Protein AF-A0A6I9NYV5-F1 (afdb_monomer)

Sequence (152 aa):
MQETFPYRTKALFAFEEIDGVDVCFFGMHVQEYGSECAFPNTRRVYISYLDSIHFFRPRILRTAVYHEILIGYLEYVKKLGYAQGHIWACPPSEGDDYIFHCHPQDQKIPKPKRLQEWYRKMLDKAFAERILHDYKVRIRIRKRSVVMLPFG

Foldseek 3Di:
DPPDFDWDKDKDWDWDQDPNDTDTFKIWIKTARDCPGDPPRYLEMETPDIDGAQPDPPSVCVLVVVLCVVLVVLLVSVVVPRDYYYYDQDWDDVPDDRPDPDHDPPDDTDDSVVSVVSVVVSVVVSVVVVSDPDDDDDDDDPDPDPPDPVPD

Mean predicted aligned error: 5.51 Å

Structure (mmCIF, N/CA/C/O backbone):
data_AF-A0A6I9NYV5-F1
#
_entry.id   AF-A0A6I9NYV5-F1
#
loop_
_atom_site.group_PDB
_atom_site.id
_atom_site.type_symbol
_atom_site.label_atom_id
_atom_site.label_alt_id
_atom_site.label_comp_id
_atom_site.label_asym_id
_atom_site.label_entity_id
_atom_site.label_seq_id
_atom_site.pdbx_PDB_ins_code
_atom_site.Cartn_x
_atom_site.Cartn_y
_atom_site.Cartn_z
_atom_site.occupancy
_atom_site.B_iso_or_equiv
_atom_site.auth_seq_id
_atom_site.auth_comp_id
_atom_site.auth_asym_id
_atom_site.auth_atom_id
_atom_site.pdbx_PDB_model_num
ATOM 1 N N . MET A 1 1 ? 27.532 6.948 -17.680 1.00 49.34 1 MET A N 1
ATOM 2 C CA . MET A 1 1 ? 26.678 6.498 -16.559 1.00 49.34 1 MET A CA 1
ATOM 3 C C . MET A 1 1 ? 25.299 7.068 -16.805 1.00 49.34 1 MET A C 1
ATOM 5 O O . MET A 1 1 ? 25.225 8.221 -17.200 1.00 49.34 1 MET A O 1
ATOM 9 N N . GLN A 1 2 ? 24.237 6.281 -16.662 1.00 54.78 2 GLN A N 1
ATOM 10 C CA . GLN A 1 2 ? 22.889 6.841 -16.717 1.00 54.78 2 GLN A CA 1
ATOM 11 C C . GLN A 1 2 ? 22.668 7.587 -15.399 1.00 54.78 2 GLN A C 1
ATOM 13 O O . GLN A 1 2 ? 22.691 6.966 -14.343 1.00 54.78 2 GLN A O 1
ATOM 18 N N . GLU A 1 3 ? 22.590 8.918 -15.455 1.00 70.00 3 GLU A N 1
ATOM 19 C CA . GLU A 1 3 ? 22.625 9.780 -14.260 1.00 70.00 3 GLU A CA 1
ATOM 20 C C . GLU A 1 3 ? 21.329 9.738 -13.441 1.00 70.00 3 GLU A C 1
ATOM 22 O O . GLU A 1 3 ? 21.312 10.173 -12.295 1.00 70.00 3 GLU A O 1
ATOM 27 N N . THR A 1 4 ? 20.239 9.204 -14.004 1.00 86.94 4 THR A N 1
ATOM 28 C CA . THR A 1 4 ? 18.937 9.114 -13.334 1.00 86.94 4 THR A CA 1
ATOM 29 C C . THR A 1 4 ? 18.165 7.863 -13.755 1.00 86.94 4 THR A C 1
ATOM 31 O O . THR A 1 4 ? 18.264 7.395 -14.892 1.00 86.94 4 THR A O 1
ATOM 34 N N . PHE A 1 5 ? 17.363 7.325 -12.834 1.00 92.06 5 PHE A N 1
ATOM 35 C CA . PHE A 1 5 ? 16.444 6.218 -13.095 1.00 92.06 5 PHE A CA 1
ATOM 36 C C . PHE A 1 5 ? 15.027 6.765 -13.297 1.00 92.06 5 PHE A C 1
ATOM 38 O O . PHE A 1 5 ? 14.409 7.188 -12.316 1.00 92.06 5 PHE A O 1
ATOM 45 N N . PRO A 1 6 ? 14.477 6.763 -14.526 1.00 94.06 6 PRO A N 1
ATOM 46 C CA . PRO A 1 6 ? 13.136 7.279 -14.760 1.00 94.06 6 PRO A CA 1
ATOM 47 C C . PRO A 1 6 ? 12.089 6.380 -14.096 1.00 94.06 6 PRO A C 1
ATOM 49 O O . PRO A 1 6 ? 12.155 5.150 -14.183 1.00 94.06 6 PRO A O 1
ATOM 52 N N . TYR A 1 7 ? 11.100 7.005 -13.463 1.00 95.62 7 TYR A N 1
ATOM 53 C CA . TYR A 1 7 ? 9.934 6.337 -12.893 1.00 95.62 7 TYR A CA 1
ATOM 54 C C . TYR A 1 7 ? 8.680 7.184 -13.077 1.00 95.62 7 TYR A C 1
ATOM 56 O O . TYR A 1 7 ? 8.744 8.400 -13.255 1.00 95.62 7 TYR A O 1
ATOM 64 N N . ARG A 1 8 ? 7.521 6.532 -13.001 1.00 97.50 8 ARG A N 1
ATOM 65 C CA . ARG A 1 8 ? 6.226 7.200 -12.881 1.00 97.50 8 ARG A CA 1
ATOM 66 C C . ARG A 1 8 ? 5.796 7.189 -11.423 1.00 97.50 8 ARG A C 1
ATOM 68 O O . ARG A 1 8 ? 5.801 6.134 -10.796 1.00 97.50 8 ARG A O 1
ATOM 75 N N . THR A 1 9 ? 5.409 8.346 -10.899 1.00 97.19 9 THR A N 1
ATOM 76 C CA . THR A 1 9 ? 4.726 8.425 -9.605 1.00 97.19 9 THR A CA 1
ATOM 77 C C . THR A 1 9 ? 3.217 8.327 -9.809 1.00 97.19 9 THR A C 1
ATOM 79 O O . THR A 1 9 ? 2.687 8.876 -10.778 1.00 97.19 9 THR A O 1
ATOM 82 N N . LYS A 1 10 ? 2.523 7.610 -8.924 1.00 98.25 10 LYS A N 1
ATOM 83 C CA . LYS A 1 10 ? 1.056 7.570 -8.874 1.00 98.25 10 LYS A CA 1
ATOM 84 C C . LYS A 1 10 ? 0.590 7.749 -7.438 1.00 98.25 10 LYS A C 1
ATOM 86 O O . LYS A 1 10 ? 1.206 7.202 -6.526 1.00 98.25 10 LYS A O 1
ATOM 91 N N . ALA A 1 11 ? -0.515 8.466 -7.273 1.00 98.25 11 ALA A N 1
ATOM 92 C CA . ALA A 1 11 ? -1.261 8.565 -6.028 1.00 98.25 11 ALA A CA 1
ATOM 93 C C . ALA A 1 11 ? -2.613 7.870 -6.220 1.00 98.25 11 ALA A C 1
ATOM 95 O O . ALA A 1 11 ? -3.288 8.106 -7.223 1.00 98.25 11 ALA A O 1
ATOM 96 N N . LEU A 1 12 ? -2.979 6.995 -5.290 1.00 97.56 12 LEU A N 1
ATOM 97 C CA . LEU A 1 12 ? -4.235 6.254 -5.299 1.00 97.56 12 LEU A CA 1
ATOM 98 C C . LEU A 1 12 ? -4.932 6.448 -3.956 1.00 97.56 12 LEU A C 1
ATOM 100 O O . LEU A 1 12 ? -4.283 6.388 -2.913 1.00 97.56 12 LEU A O 1
ATOM 104 N N . PHE A 1 13 ? -6.247 6.629 -3.995 1.00 98.44 13 PHE A N 1
ATOM 105 C CA . PHE A 1 13 ? -7.094 6.765 -2.815 1.00 98.44 13 PHE A CA 1
ATOM 106 C C . PHE A 1 13 ? -8.285 5.819 -2.925 1.00 98.44 13 PHE A C 1
ATOM 108 O O . PHE A 1 13 ? -8.782 5.582 -4.027 1.00 98.44 13 PHE A O 1
ATOM 115 N N . ALA A 1 14 ? -8.726 5.277 -1.791 1.00 98.50 14 ALA A N 1
ATOM 116 C CA . ALA A 1 14 ? -9.935 4.468 -1.709 1.00 98.50 14 ALA A CA 1
ATOM 117 C C . ALA A 1 14 ? -10.978 5.159 -0.830 1.00 98.50 14 ALA A C 1
ATOM 119 O O . ALA A 1 14 ? -10.658 5.715 0.226 1.00 98.50 14 ALA A O 1
ATOM 120 N N . PHE A 1 15 ? -12.222 5.082 -1.292 1.00 98.50 15 PHE A N 1
ATOM 121 C CA . PHE A 1 15 ? -13.386 5.701 -0.680 1.00 98.50 15 PHE A CA 1
ATOM 122 C C . PHE A 1 15 ? -14.405 4.616 -0.335 1.00 98.50 15 PHE A C 1
ATOM 124 O O . PHE A 1 15 ? -14.537 3.632 -1.064 1.00 98.50 15 PHE A O 1
ATOM 131 N N . GLU A 1 16 ? -15.080 4.781 0.793 1.00 98.44 16 GLU A N 1
ATOM 132 C CA . GLU A 1 16 ? -16.222 3.969 1.204 1.00 98.44 16 GLU A CA 1
ATOM 133 C C . GLU A 1 16 ? -17.421 4.895 1.391 1.00 98.44 16 GLU A C 1
ATOM 135 O O . GLU A 1 16 ? -17.305 5.907 2.082 1.00 98.44 16 GLU A O 1
ATOM 140 N N . GLU A 1 17 ? -18.561 4.549 0.795 1.00 98.06 17 GLU A N 1
ATOM 141 C CA . GLU A 1 17 ? -19.816 5.250 1.054 1.00 98.06 17 GLU A CA 1
ATOM 142 C C . GLU A 1 17 ? -20.362 4.815 2.422 1.00 98.06 17 GLU A C 1
ATOM 144 O O . GLU A 1 17 ? -20.677 3.644 2.646 1.00 98.06 17 GLU A O 1
ATOM 149 N N . ILE A 1 18 ? -20.476 5.766 3.347 1.00 96.62 18 ILE A N 1
ATOM 150 C CA . ILE A 1 18 ? -21.025 5.562 4.685 1.00 96.62 18 ILE A CA 1
ATOM 151 C C . ILE A 1 18 ? -22.195 6.519 4.865 1.00 96.62 18 ILE A C 1
ATOM 153 O O . ILE A 1 18 ? -22.013 7.734 4.844 1.00 96.62 18 ILE A O 1
ATOM 157 N N . ASP A 1 19 ? -23.390 5.967 5.078 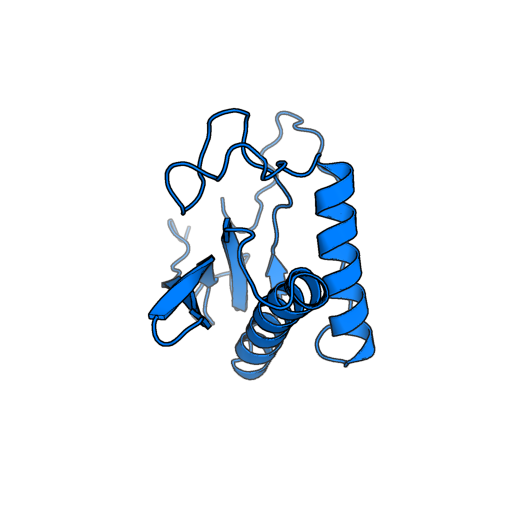1.00 96.69 19 ASP A N 1
ATOM 158 C CA . ASP A 1 19 ? -24.611 6.745 5.318 1.00 96.69 19 ASP A CA 1
ATOM 159 C C . ASP A 1 19 ? -24.867 7.800 4.207 1.00 96.69 19 ASP A C 1
ATOM 161 O O . ASP A 1 19 ? -25.317 8.913 4.477 1.00 96.69 19 ASP A O 1
ATOM 165 N N . GLY A 1 20 ? -24.555 7.447 2.949 1.00 97.19 20 GLY A N 1
ATOM 166 C CA . GLY A 1 20 ? -24.701 8.310 1.769 1.00 97.19 20 GLY A CA 1
ATOM 167 C C . GLY A 1 20 ? -23.566 9.319 1.547 1.00 97.19 20 GLY A C 1
ATOM 168 O O . GLY A 1 20 ? -23.719 10.225 0.729 1.00 97.19 20 GLY A O 1
ATOM 169 N N . VAL A 1 21 ? -22.449 9.205 2.277 1.00 97.81 21 VAL A N 1
ATOM 170 C CA . VAL A 1 21 ? -21.297 10.117 2.186 1.00 97.81 21 VAL A CA 1
ATOM 171 C C . VAL A 1 21 ? -20.012 9.347 1.893 1.00 97.81 21 VAL A C 1
ATOM 173 O O . VAL A 1 21 ? -19.691 8.381 2.582 1.00 97.81 21 VAL A O 1
ATOM 176 N N . ASP A 1 22 ? -19.234 9.815 0.918 1.00 98.25 22 ASP A N 1
ATOM 177 C CA . ASP A 1 22 ? -17.924 9.243 0.605 1.00 98.25 22 ASP A CA 1
ATOM 178 C C . ASP A 1 22 ? -16.881 9.577 1.678 1.00 98.25 22 ASP A C 1
ATOM 180 O O . ASP A 1 22 ? -16.569 10.740 1.949 1.00 98.25 22 ASP A O 1
ATOM 184 N N . VAL A 1 23 ? -16.273 8.538 2.247 1.00 97.88 23 VAL A N 1
ATOM 185 C CA . VAL A 1 23 ? -15.184 8.648 3.218 1.00 97.88 23 VAL A CA 1
ATOM 186 C C . VAL A 1 23 ? -13.893 8.131 2.601 1.00 97.88 23 VAL A C 1
ATOM 188 O O . VAL A 1 23 ? -13.737 6.936 2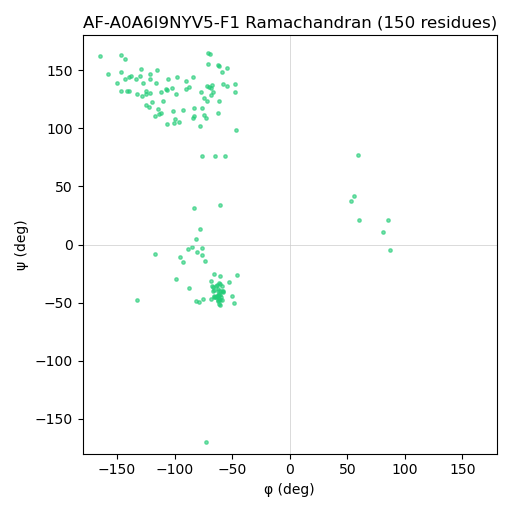.359 1.00 97.88 23 VAL A O 1
ATOM 191 N N . CYS A 1 24 ? -12.927 9.026 2.386 1.00 98.38 24 CYS A N 1
ATOM 192 C CA . CYS A 1 24 ? -11.574 8.652 1.977 1.00 98.38 24 CYS A CA 1
ATOM 193 C C . CYS A 1 24 ? -10.828 8.024 3.160 1.00 98.38 24 CYS A C 1
ATOM 195 O O . CYS A 1 24 ? -10.492 8.712 4.124 1.00 98.38 24 CYS A O 1
ATOM 197 N N . PHE A 1 25 ? -10.583 6.716 3.109 1.00 98.06 25 PHE A N 1
ATOM 198 C CA . PHE A 1 25 ? -10.100 5.960 4.271 1.00 98.06 25 PHE A CA 1
ATOM 199 C C . PHE A 1 25 ? -8.712 5.334 4.067 1.00 98.06 25 PHE A C 1
ATOM 201 O O . PHE A 1 25 ? -8.128 4.797 5.012 1.00 98.06 25 PHE A O 1
ATOM 208 N N . PHE A 1 26 ? -8.175 5.389 2.847 1.00 98.62 26 PHE A N 1
ATOM 209 C CA . PHE A 1 26 ? -6.882 4.814 2.481 1.00 98.62 26 PHE A CA 1
ATOM 210 C C . PHE A 1 26 ? -6.231 5.622 1.359 1.00 98.62 26 PHE A C 1
ATOM 212 O O . PHE A 1 26 ? -6.902 6.006 0.402 1.00 98.62 26 PHE A O 1
ATOM 219 N N . GLY A 1 27 ? -4.921 5.837 1.462 1.00 98.44 27 GLY A N 1
ATOM 220 C CA . GLY A 1 27 ? -4.110 6.522 0.462 1.00 98.44 27 GLY A CA 1
ATOM 221 C C . GLY A 1 27 ? -2.781 5.804 0.250 1.00 98.44 27 GLY A C 1
ATOM 222 O O . GLY A 1 27 ? -2.197 5.261 1.189 1.00 98.44 27 GLY A O 1
ATOM 223 N N . MET A 1 28 ? -2.285 5.797 -0.985 1.00 98.31 28 MET A N 1
ATOM 224 C CA . MET A 1 28 ? -1.004 5.187 -1.331 1.00 98.31 28 MET A CA 1
ATOM 225 C C . MET A 1 28 ? -0.305 5.949 -2.459 1.00 98.31 28 MET A C 1
ATOM 227 O O . MET A 1 28 ? -0.894 6.206 -3.507 1.00 98.31 28 MET A O 1
ATOM 231 N N . HIS A 1 29 ? 0.979 6.243 -2.265 1.00 97.94 29 HIS A N 1
ATOM 232 C CA . HIS A 1 29 ? 1.878 6.743 -3.302 1.00 97.94 29 HIS A CA 1
ATOM 233 C C . HIS A 1 29 ? 2.871 5.658 -3.709 1.00 97.94 29 HIS A C 1
ATOM 235 O O . HIS A 1 29 ? 3.503 5.028 -2.856 1.00 97.94 29 HIS A O 1
ATOM 241 N N . VAL A 1 30 ? 3.050 5.474 -5.015 1.00 97.75 30 VAL A N 1
ATOM 242 C CA . VAL A 1 30 ? 3.964 4.475 -5.580 1.00 97.75 30 VAL A CA 1
ATOM 243 C C . VAL A 1 30 ? 4.895 5.081 -6.620 1.00 97.75 30 VAL A C 1
ATOM 245 O O . VAL A 1 30 ? 4.530 6.017 -7.329 1.00 97.75 30 VAL A O 1
ATOM 248 N N . GLN A 1 31 ? 6.083 4.496 -6.741 1.00 97.94 31 GLN A N 1
ATOM 249 C CA . GLN A 1 31 ? 7.025 4.724 -7.831 1.00 97.94 31 GLN A CA 1
ATOM 250 C C . GLN A 1 31 ? 7.101 3.465 -8.694 1.00 97.94 31 GLN A C 1
ATOM 252 O O . GLN A 1 31 ? 7.402 2.376 -8.201 1.00 97.94 31 GLN A O 1
ATOM 257 N N . GLU A 1 32 ? 6.838 3.610 -9.988 1.00 97.94 32 GLU A N 1
ATOM 258 C CA . GLU A 1 32 ? 6.863 2.529 -10.969 1.00 97.94 32 GLU A CA 1
ATOM 259 C C . GLU A 1 32 ? 8.008 2.743 -11.969 1.00 97.94 32 GLU A C 1
ATOM 261 O O . GLU A 1 32 ? 7.976 3.661 -12.793 1.00 97.94 32 GLU A O 1
ATOM 266 N N . TYR A 1 33 ? 9.009 1.868 -11.925 1.00 97.31 33 TYR A N 1
ATOM 267 C CA . TYR A 1 33 ? 10.165 1.856 -12.818 1.00 97.31 33 TYR A CA 1
ATOM 268 C C . TYR A 1 33 ? 9.903 0.870 -13.962 1.00 97.31 33 TYR A C 1
ATOM 270 O O . TYR A 1 33 ? 9.896 -0.346 -13.761 1.00 97.31 33 TYR A O 1
ATOM 278 N N . GLY A 1 34 ? 9.615 1.401 -15.153 1.00 96.62 34 GLY A N 1
ATOM 279 C CA . GLY A 1 34 ? 9.191 0.618 -16.322 1.00 96.62 34 GLY A CA 1
ATOM 280 C C . GLY A 1 34 ? 10.301 -0.215 -16.977 1.00 96.62 34 GLY A C 1
ATOM 281 O O . GLY A 1 34 ? 11.404 -0.343 -16.444 1.00 96.62 34 GLY A O 1
ATOM 282 N N . SER A 1 35 ? 10.009 -0.773 -18.158 1.00 96.06 35 SER A N 1
ATOM 283 C CA . SER A 1 35 ? 10.980 -1.518 -18.980 1.00 96.06 35 SER A CA 1
ATOM 284 C C . SER A 1 35 ? 12.142 -0.655 -19.465 1.00 96.06 35 SER A C 1
ATOM 286 O O . SER A 1 35 ? 13.267 -1.136 -19.510 1.00 96.06 35 SER A O 1
ATOM 288 N N . GLU A 1 36 ? 11.877 0.621 -19.752 1.00 93.94 36 GLU A N 1
ATOM 289 C CA . GLU A 1 36 ? 12.877 1.582 -20.242 1.00 93.94 36 GLU A CA 1
ATOM 290 C C . GLU A 1 36 ? 13.816 2.089 -19.139 1.00 93.94 36 GLU A C 1
ATOM 292 O O . GLU A 1 36 ? 14.797 2.783 -19.404 1.00 93.94 36 GLU A O 1
ATOM 297 N N . CYS A 1 37 ? 13.520 1.768 -17.877 1.00 94.06 37 CYS A N 1
ATOM 298 C CA . CYS A 1 37 ? 14.420 2.075 -16.781 1.00 94.06 37 CYS A CA 1
ATOM 299 C C . CYS A 1 37 ? 15.576 1.072 -16.786 1.00 94.06 37 CYS A C 1
ATOM 301 O O . CYS A 1 37 ? 15.343 -0.134 -16.854 1.00 94.06 37 CYS A O 1
ATOM 303 N N . ALA A 1 38 ? 16.818 1.544 -16.696 1.00 91.94 38 ALA A N 1
ATOM 304 C CA . ALA A 1 38 ? 17.971 0.654 -16.686 1.00 91.94 38 ALA A CA 1
ATOM 305 C C . ALA A 1 38 ? 18.099 -0.150 -15.389 1.00 91.94 38 ALA A C 1
ATOM 307 O O . ALA A 1 38 ? 17.492 0.147 -14.357 1.00 91.94 38 ALA A O 1
ATOM 308 N N . PHE A 1 39 ? 18.929 -1.191 -15.443 1.00 88.88 39 PHE A N 1
ATOM 309 C CA . PHE A 1 39 ? 19.374 -1.906 -14.252 1.00 88.88 39 PHE A CA 1
ATOM 310 C C . PHE A 1 39 ? 20.080 -0.931 -13.278 1.00 88.88 39 PHE A C 1
ATOM 312 O O . PHE A 1 39 ? 20.873 -0.111 -13.739 1.00 88.88 39 PHE A O 1
ATOM 319 N N . PRO A 1 40 ? 19.841 -1.016 -11.954 1.00 91.06 40 PRO A N 1
ATOM 320 C CA . PRO A 1 40 ? 19.122 -2.077 -11.255 1.00 91.06 40 PRO A CA 1
ATOM 321 C C . PRO A 1 40 ? 17.599 -1.937 -11.212 1.00 91.06 40 PRO A C 1
ATOM 323 O O . PRO A 1 40 ? 16.971 -2.861 -10.703 1.00 91.06 40 PRO A O 1
ATOM 326 N N . ASN A 1 41 ? 16.988 -0.878 -11.753 1.00 93.50 41 ASN A N 1
ATOM 327 C CA . ASN A 1 41 ? 15.595 -0.501 -11.458 1.00 93.50 41 ASN A CA 1
ATOM 328 C C . ASN A 1 41 ? 14.543 -1.013 -12.435 1.00 93.50 41 ASN A C 1
ATOM 330 O O . ASN A 1 41 ? 13.357 -0.930 -12.122 1.00 93.50 41 ASN A O 1
ATOM 334 N N . THR A 1 42 ? 14.960 -1.554 -13.579 1.00 94.75 42 THR A N 1
ATOM 335 C CA . THR A 1 42 ? 14.043 -2.070 -14.601 1.00 94.75 42 THR A CA 1
ATOM 336 C C . THR A 1 42 ? 12.949 -2.967 -14.010 1.00 94.75 42 THR A C 1
ATOM 338 O O . THR A 1 42 ? 13.228 -3.881 -13.225 1.00 94.75 42 THR A O 1
ATOM 341 N N . ARG A 1 43 ? 11.691 -2.704 -14.386 1.00 96.50 43 ARG A N 1
ATOM 342 C CA . ARG A 1 43 ? 10.507 -3.495 -13.997 1.00 96.50 43 ARG A CA 1
ATOM 343 C C . ARG A 1 43 ? 10.326 -3.651 -12.479 1.00 96.50 43 ARG A C 1
ATOM 345 O O . ARG A 1 43 ? 9.958 -4.731 -12.003 1.00 96.50 43 ARG A O 1
ATOM 352 N N . ARG A 1 44 ? 10.543 -2.580 -11.711 1.00 97.19 44 ARG A N 1
ATOM 353 C CA . ARG A 1 44 ? 10.321 -2.545 -10.253 1.00 97.19 44 ARG A CA 1
ATOM 354 C C . ARG A 1 44 ? 9.223 -1.579 -9.848 1.00 97.19 44 ARG A C 1
ATOM 356 O O . ARG A 1 44 ? 9.055 -0.531 -10.461 1.00 97.19 44 ARG A O 1
ATOM 363 N N . VAL A 1 45 ? 8.540 -1.893 -8.753 1.00 97.31 45 VAL A N 1
ATOM 364 C CA . VAL A 1 45 ? 7.643 -0.953 -8.073 1.00 97.31 45 VAL A CA 1
ATOM 365 C C . VAL A 1 45 ? 8.069 -0.738 -6.628 1.00 97.31 45 VAL A C 1
ATOM 367 O O . VAL A 1 45 ? 8.571 -1.657 -5.978 1.00 97.31 45 VAL A O 1
ATOM 370 N N . TYR A 1 46 ? 7.850 0.466 -6.116 1.00 96.81 46 TYR A N 1
ATOM 371 C CA . TYR A 1 46 ? 8.119 0.838 -4.732 1.00 96.81 46 TYR A CA 1
ATOM 372 C C . TYR A 1 46 ? 6.924 1.574 -4.139 1.00 96.81 46 TYR A C 1
ATOM 374 O O . TYR A 1 46 ? 6.428 2.522 -4.742 1.00 96.81 46 TYR A O 1
ATOM 382 N N . ILE A 1 47 ? 6.467 1.145 -2.962 1.00 95.81 47 ILE A N 1
ATOM 383 C CA . ILE A 1 47 ? 5.454 1.876 -2.194 1.00 95.81 47 ILE A CA 1
ATOM 384 C C . ILE A 1 47 ? 6.179 2.949 -1.384 1.00 95.81 47 ILE A C 1
ATOM 386 O O . ILE A 1 47 ? 6.913 2.626 -0.451 1.00 95.81 47 ILE A O 1
ATOM 390 N N . SER A 1 48 ? 6.000 4.212 -1.770 1.00 92.69 48 SER A N 1
ATOM 391 C CA . SER A 1 48 ? 6.655 5.359 -1.136 1.00 92.69 48 SER A CA 1
ATOM 392 C C . SER A 1 48 ? 5.974 5.752 0.163 1.00 92.69 48 SER A C 1
ATOM 394 O O . SER A 1 48 ? 6.643 5.884 1.183 1.00 92.69 48 SER A O 1
ATOM 396 N N . TYR A 1 49 ? 4.651 5.895 0.117 1.00 93.75 49 TYR A N 1
ATOM 397 C CA . TYR A 1 49 ? 3.825 6.208 1.274 1.00 93.75 49 TYR A CA 1
ATOM 398 C C . TYR A 1 49 ? 2.548 5.389 1.213 1.00 93.75 49 TYR A C 1
ATOM 400 O O . TYR A 1 49 ? 2.002 5.146 0.137 1.00 93.75 49 TYR A O 1
ATOM 408 N N . LEU A 1 50 ? 2.081 4.972 2.380 1.00 95.81 50 LEU A N 1
ATOM 409 C CA . LEU A 1 50 ? 0.784 4.355 2.576 1.00 95.81 50 LEU A CA 1
ATOM 410 C C . LEU A 1 50 ? 0.241 4.874 3.892 1.00 95.81 50 LEU A C 1
ATOM 412 O O . LEU A 1 50 ? 0.957 4.863 4.894 1.00 95.81 50 LEU A O 1
ATOM 416 N N . ASP A 1 51 ? -1.010 5.299 3.875 1.00 97.19 5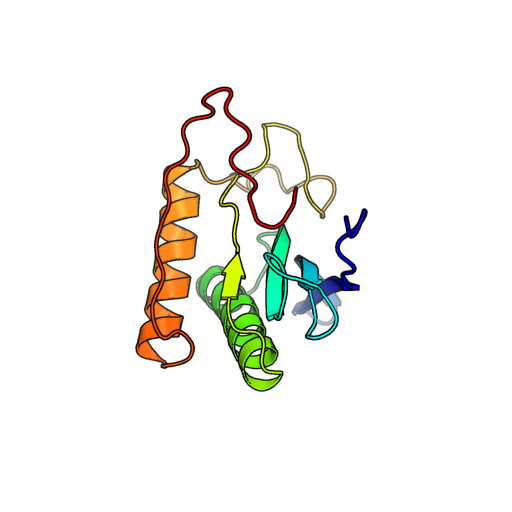1 ASP A N 1
ATOM 417 C CA . ASP A 1 51 ? -1.672 5.849 5.044 1.00 97.19 51 ASP A CA 1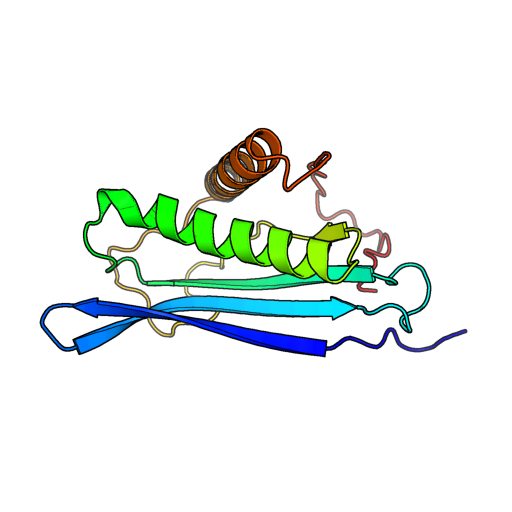
ATOM 418 C C . ASP A 1 51 ? -3.159 5.494 5.051 1.00 97.19 51 ASP A C 1
ATOM 420 O O . ASP A 1 51 ? -3.726 5.087 4.032 1.00 97.19 51 ASP A O 1
ATOM 424 N N . SER A 1 52 ? -3.802 5.626 6.206 1.00 97.38 52 SER A N 1
ATOM 425 C CA . SER A 1 52 ? -5.210 5.262 6.352 1.00 97.38 52 SER A CA 1
ATOM 426 C C . SER A 1 52 ? -5.873 5.956 7.528 1.00 97.38 52 SER A C 1
ATOM 428 O O . SER A 1 52 ? -5.269 6.059 8.592 1.00 97.38 52 SER A O 1
ATOM 430 N N . ILE A 1 53 ? -7.159 6.266 7.390 1.00 96.50 53 ILE A N 1
ATOM 431 C CA . ILE A 1 53 ? -8.022 6.653 8.506 1.00 96.50 53 ILE A CA 1
ATOM 432 C C . ILE A 1 53 ? -8.902 5.461 8.892 1.00 96.50 53 ILE A C 1
ATOM 434 O O . ILE A 1 53 ? -9.476 4.758 8.059 1.00 96.50 53 ILE A O 1
ATOM 438 N N . HIS A 1 54 ? -9.000 5.196 10.190 1.00 95.81 54 HIS A N 1
ATOM 439 C CA . HIS A 1 54 ? -9.506 3.938 10.736 1.00 95.81 54 HIS A CA 1
ATOM 440 C C . HIS A 1 54 ? -11.047 3.771 10.732 1.00 95.81 54 HIS A C 1
ATOM 442 O O . HIS A 1 54 ? -11.543 2.840 11.379 1.00 95.81 54 HIS A O 1
ATOM 448 N N . PHE A 1 55 ? -11.786 4.624 10.010 1.00 95.94 55 PHE A N 1
ATOM 449 C CA . PHE A 1 55 ? -13.255 4.724 10.041 1.00 95.94 55 PHE A CA 1
ATOM 450 C C . PHE A 1 55 ? -14.030 3.693 9.207 1.00 95.94 55 PHE A C 1
ATOM 452 O O . PHE A 1 55 ? -15.247 3.637 9.351 1.00 95.94 55 PHE A O 1
ATOM 459 N N . PHE A 1 56 ? -13.354 2.858 8.410 1.00 97.88 56 PHE A N 1
ATOM 460 C CA . PHE A 1 56 ? -13.989 1.854 7.540 1.00 97.88 56 PHE A CA 1
ATOM 461 C C . PHE A 1 56 ? -15.069 0.999 8.244 1.00 97.88 56 PHE A C 1
ATOM 463 O O . PHE A 1 56 ? -14.835 0.519 9.369 1.00 97.88 56 PHE A O 1
ATOM 470 N N . ARG A 1 57 ? -16.209 0.739 7.583 1.00 97.44 57 ARG A N 1
ATOM 471 C CA . ARG A 1 57 ? -17.375 0.029 8.139 1.00 97.44 57 ARG A CA 1
ATOM 472 C C . ARG A 1 57 ? -17.807 -1.194 7.298 1.00 97.44 57 ARG A C 1
ATOM 474 O O . ARG A 1 57 ? -18.304 -1.053 6.198 1.00 97.44 57 ARG A O 1
ATOM 481 N N . PRO A 1 58 ? -17.806 -2.417 7.865 1.00 97.56 58 PRO A N 1
ATOM 482 C CA . PRO A 1 58 ? -17.632 -2.722 9.279 1.00 97.56 58 PRO A CA 1
ATOM 483 C C . PRO A 1 58 ? -16.155 -2.790 9.687 1.00 97.56 58 PRO A C 1
ATOM 485 O O . PRO A 1 58 ? -15.306 -3.341 8.984 1.00 97.56 58 PRO A O 1
ATOM 488 N N . ARG A 1 59 ? -15.856 -2.322 10.909 1.00 96.50 59 ARG A N 1
ATOM 489 C CA . ARG A 1 59 ? -14.485 -2.232 11.452 1.00 96.50 59 ARG A CA 1
ATOM 490 C C . ARG A 1 59 ? -13.704 -3.548 11.384 1.00 96.50 59 ARG A C 1
ATOM 492 O O . ARG A 1 59 ? -12.482 -3.522 11.241 1.00 96.50 59 ARG A O 1
ATOM 499 N N . ILE A 1 60 ? -14.388 -4.687 11.498 1.00 97.31 60 ILE A N 1
ATOM 500 C CA . ILE A 1 60 ? -13.767 -6.019 11.464 1.00 97.31 60 ILE A CA 1
ATOM 501 C C . ILE A 1 60 ? -13.148 -6.355 10.098 1.00 97.31 60 ILE A C 1
ATOM 503 O O . ILE A 1 60 ? -12.198 -7.131 10.046 1.00 97.31 60 ILE A O 1
ATOM 507 N N . LEU A 1 61 ? -13.641 -5.751 9.010 1.00 98.19 61 LEU A N 1
ATOM 508 C CA . LEU A 1 61 ? -13.165 -6.001 7.647 1.00 98.19 61 LEU A CA 1
ATOM 509 C C . LEU A 1 61 ? -12.071 -5.029 7.205 1.00 98.19 61 LEU A C 1
ATOM 511 O O . LEU A 1 61 ? -11.348 -5.318 6.257 1.00 98.19 61 LEU A O 1
ATOM 515 N N . ARG A 1 62 ? -11.878 -3.918 7.922 1.00 98.00 62 ARG A N 1
ATOM 516 C CA . ARG A 1 62 ? -10.951 -2.840 7.549 1.00 98.00 62 ARG A CA 1
ATOM 517 C C . ARG A 1 62 ? -9.557 -3.330 7.151 1.00 98.00 62 ARG A C 1
ATOM 519 O O . ARG A 1 62 ? -9.030 -2.955 6.111 1.00 98.00 62 ARG A O 1
ATOM 526 N N . THR A 1 63 ? -8.942 -4.177 7.979 1.00 97.88 63 THR A N 1
ATOM 527 C CA . THR A 1 63 ? -7.605 -4.713 7.676 1.00 97.88 63 THR A CA 1
ATOM 528 C C . THR A 1 63 ? -7.609 -5.639 6.463 1.00 97.88 63 THR A C 1
ATOM 530 O O . THR A 1 63 ? -6.656 -5.595 5.691 1.00 97.88 63 THR A O 1
ATOM 533 N N . ALA A 1 64 ? -8.659 -6.441 6.275 1.00 98.31 64 ALA A N 1
ATOM 534 C CA . ALA A 1 64 ? -8.781 -7.285 5.092 1.00 98.31 64 ALA A CA 1
ATOM 535 C C . ALA A 1 64 ? -8.863 -6.424 3.824 1.00 98.31 64 ALA A C 1
ATOM 537 O O . ALA A 1 64 ? -8.111 -6.664 2.890 1.00 98.31 64 ALA A O 1
ATOM 538 N N . VAL A 1 65 ? -9.660 -5.353 3.837 1.00 98.56 65 VAL A N 1
ATOM 539 C CA . VAL A 1 65 ? -9.789 -4.434 2.693 1.00 98.56 65 VAL A CA 1
ATOM 540 C C . VAL A 1 65 ? -8.471 -3.740 2.350 1.00 98.56 65 VAL A C 1
ATOM 542 O O . VAL A 1 65 ? -8.089 -3.705 1.184 1.00 98.56 65 VAL A O 1
ATOM 545 N N . TYR A 1 66 ? -7.711 -3.261 3.341 1.00 98.56 66 TYR A N 1
ATOM 546 C CA . TYR A 1 66 ? -6.367 -2.722 3.085 1.00 98.56 66 TYR A CA 1
ATOM 547 C C . TYR A 1 66 ? -5.438 -3.745 2.422 1.00 98.56 66 TYR A C 1
ATOM 549 O O . TYR A 1 66 ? -4.663 -3.395 1.531 1.00 98.56 66 TYR A O 1
ATOM 557 N N . HIS A 1 67 ? -5.503 -5.009 2.853 1.00 98.69 67 HIS A N 1
ATOM 558 C CA . HIS A 1 67 ? -4.736 -6.074 2.218 1.00 98.69 67 HIS A CA 1
ATOM 559 C C . HIS A 1 67 ? -5.208 -6.312 0.782 1.00 98.69 67 HIS A C 1
ATOM 561 O O . HIS A 1 67 ? -4.355 -6.383 -0.092 1.00 98.69 67 HIS A O 1
ATOM 567 N N . GLU A 1 68 ? -6.515 -6.372 0.510 1.00 98.62 68 GLU A N 1
ATOM 568 C CA . GLU A 1 68 ? -7.028 -6.548 -0.858 1.00 98.62 68 GLU A CA 1
ATOM 569 C C . GLU A 1 68 ? -6.551 -5.445 -1.806 1.00 98.62 68 GLU A C 1
ATOM 571 O O . GLU A 1 68 ? -6.140 -5.744 -2.923 1.00 98.62 68 GLU A O 1
ATOM 576 N N . ILE A 1 69 ? -6.524 -4.183 -1.363 1.00 98.56 69 ILE A N 1
ATOM 577 C CA . ILE A 1 69 ? -6.027 -3.068 -2.187 1.00 98.56 69 ILE A CA 1
ATOM 578 C C . ILE A 1 69 ? -4.551 -3.282 -2.556 1.00 98.56 69 ILE A C 1
ATOM 580 O O . ILE A 1 69 ? -4.165 -3.157 -3.720 1.00 98.56 69 ILE A O 1
ATOM 584 N N . LEU A 1 70 ? -3.717 -3.638 -1.576 1.00 98.50 70 LEU A N 1
ATOM 585 C CA . LEU A 1 70 ? -2.291 -3.895 -1.794 1.00 98.50 70 LEU A CA 1
ATOM 586 C C . LEU A 1 70 ? -2.045 -5.115 -2.682 1.00 98.50 70 LEU A C 1
ATOM 588 O O . LEU A 1 70 ? -1.209 -5.070 -3.584 1.00 98.50 70 LEU A O 1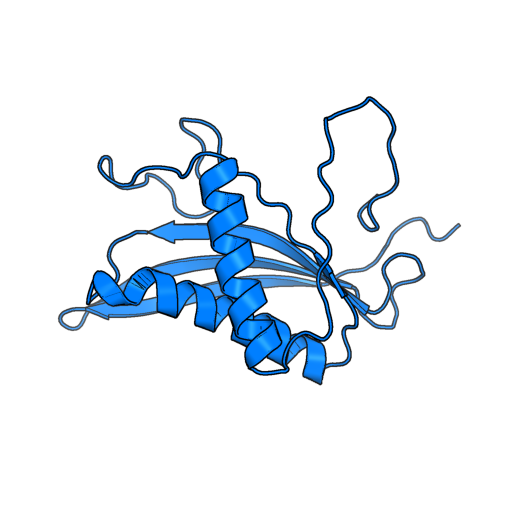
ATOM 592 N N . ILE A 1 71 ? -2.772 -6.201 -2.435 1.00 98.56 71 ILE A N 1
ATOM 593 C CA . ILE A 1 71 ? -2.673 -7.445 -3.196 1.00 98.56 71 ILE A CA 1
ATOM 594 C C . ILE A 1 71 ? -3.128 -7.214 -4.638 1.00 98.56 71 ILE A C 1
ATOM 596 O O . ILE A 1 71 ? -2.417 -7.599 -5.564 1.00 98.56 71 ILE A O 1
ATOM 600 N N . GLY A 1 72 ? -4.247 -6.515 -4.833 1.00 98.50 72 GLY A N 1
ATOM 601 C CA . GLY A 1 72 ? -4.752 -6.128 -6.147 1.00 98.50 72 GLY A CA 1
ATOM 602 C C . GLY A 1 72 ? -3.765 -5.245 -6.909 1.00 98.50 72 GLY A C 1
ATOM 603 O O . GLY A 1 72 ? -3.528 -5.473 -8.094 1.00 98.50 72 GLY A O 1
ATOM 604 N N . TYR A 1 73 ? -3.099 -4.302 -6.232 1.00 98.62 73 TYR A N 1
ATOM 605 C CA . TYR A 1 73 ? -2.018 -3.526 -6.842 1.00 98.62 73 TYR A CA 1
ATOM 606 C C . TYR A 1 73 ? -0.854 -4.420 -7.299 1.00 98.62 73 TYR A C 1
ATOM 608 O O . TYR A 1 73 ? -0.405 -4.299 -8.439 1.00 98.62 73 TYR A O 1
ATOM 616 N N . LEU A 1 74 ? -0.387 -5.345 -6.449 1.00 97.94 74 LEU A N 1
ATOM 617 C CA . LEU A 1 74 ? 0.692 -6.281 -6.796 1.00 97.94 74 LEU A CA 1
ATOM 618 C C . LEU A 1 74 ? 0.308 -7.197 -7.966 1.00 97.94 74 LEU A C 1
ATOM 620 O O . LEU A 1 74 ? 1.126 -7.441 -8.855 1.00 97.94 74 LEU A O 1
ATOM 624 N N . GLU A 1 75 ? -0.933 -7.676 -7.996 1.00 98.25 75 GLU A N 1
ATOM 625 C CA . GLU A 1 75 ? -1.457 -8.477 -9.098 1.00 98.25 75 GLU A CA 1
ATOM 626 C C . GLU A 1 75 ? -1.512 -7.671 -10.403 1.00 98.25 75 GLU A C 1
ATOM 628 O O . GLU A 1 75 ? -1.074 -8.146 -11.454 1.00 98.25 75 GLU A O 1
ATOM 633 N N . TYR A 1 76 ? -1.996 -6.431 -10.333 1.00 98.44 76 TYR A N 1
ATOM 634 C CA . TYR A 1 76 ? -2.092 -5.533 -11.476 1.00 98.44 76 TYR A CA 1
ATOM 635 C C . TYR A 1 76 ? -0.719 -5.251 -12.094 1.00 98.44 76 TYR A C 1
ATOM 637 O O . TYR A 1 76 ? -0.517 -5.462 -13.291 1.00 98.44 76 TYR A O 1
ATOM 645 N N . VAL A 1 77 ? 0.265 -4.839 -11.291 1.00 97.94 77 VAL A N 1
ATOM 646 C CA . VAL A 1 77 ? 1.607 -4.541 -11.818 1.00 97.94 77 VAL A CA 1
ATOM 647 C C . VAL A 1 77 ? 2.322 -5.805 -12.301 1.00 97.94 77 VAL A C 1
ATOM 649 O O . VAL A 1 77 ? 3.047 -5.750 -13.294 1.00 97.94 77 VAL A O 1
ATOM 652 N N . LYS A 1 78 ? 2.064 -6.971 -11.692 1.00 96.75 78 LYS A N 1
ATOM 653 C CA . LYS A 1 78 ? 2.535 -8.259 -12.223 1.00 96.75 78 LYS A CA 1
ATOM 654 C C . LYS A 1 78 ? 1.978 -8.521 -13.624 1.00 96.75 78 LYS A C 1
ATOM 656 O O . LYS A 1 78 ? 2.746 -8.892 -14.508 1.00 96.75 78 LYS A O 1
ATOM 661 N N . LYS A 1 79 ? 0.678 -8.289 -13.855 1.00 97.88 79 LYS A N 1
ATOM 662 C CA . LYS A 1 79 ? 0.040 -8.425 -15.183 1.00 97.88 79 LYS A CA 1
ATOM 663 C C . LYS A 1 79 ? 0.647 -7.471 -16.219 1.00 97.88 79 LYS A C 1
ATOM 665 O O . LYS A 1 79 ? 0.784 -7.845 -17.378 1.00 97.88 79 LYS A O 1
ATOM 670 N N . LEU A 1 80 ? 1.083 -6.281 -15.800 1.00 97.75 80 LEU A N 1
ATOM 671 C CA . LEU A 1 80 ? 1.819 -5.333 -16.650 1.00 97.75 80 LEU A CA 1
ATOM 672 C C . LEU A 1 80 ? 3.297 -5.710 -16.886 1.00 97.75 80 LEU A C 1
ATOM 674 O O . LEU A 1 80 ? 4.006 -5.026 -17.626 1.00 97.75 80 LEU A O 1
ATOM 678 N N . GLY A 1 81 ? 3.788 -6.785 -16.266 1.00 97.38 81 GLY A N 1
ATOM 679 C CA . GLY A 1 81 ? 5.154 -7.274 -16.437 1.00 97.38 81 GLY A CA 1
ATOM 680 C C . GLY A 1 81 ? 6.188 -6.609 -15.526 1.00 97.38 81 GLY A C 1
ATOM 681 O O . GLY A 1 81 ? 7.380 -6.649 -15.845 1.00 97.38 81 GLY A O 1
ATOM 682 N N . TYR A 1 82 ? 5.778 -5.996 -14.412 1.00 97.06 82 TYR A N 1
ATOM 683 C CA . TYR A 1 82 ? 6.709 -5.661 -13.332 1.00 97.06 82 TYR A CA 1
ATOM 684 C C . TYR A 1 82 ? 7.123 -6.946 -12.609 1.00 97.06 82 TYR A C 1
ATOM 686 O O . TYR A 1 82 ? 6.298 -7.814 -12.330 1.00 97.06 82 TYR A O 1
ATOM 694 N N . ALA A 1 83 ? 8.414 -7.074 -12.313 1.00 94.56 83 ALA A N 1
ATO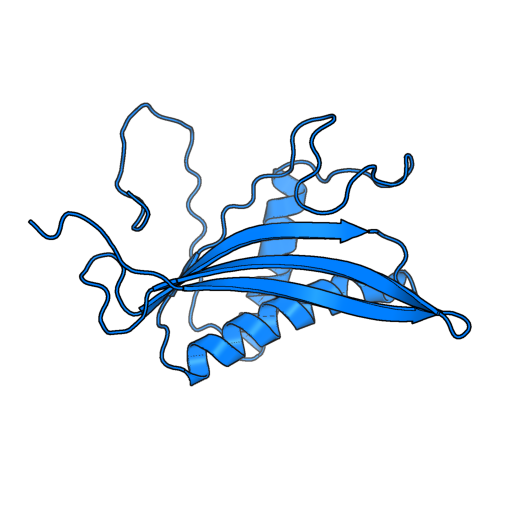M 695 C CA . ALA A 1 83 ? 8.993 -8.307 -11.793 1.00 94.56 83 ALA A CA 1
ATOM 696 C C . ALA A 1 83 ? 9.170 -8.289 -10.270 1.00 94.56 83 ALA A C 1
ATOM 698 O O . ALA A 1 83 ? 9.155 -9.347 -9.642 1.00 94.56 83 ALA A O 1
ATOM 699 N N . GLN A 1 84 ? 9.394 -7.113 -9.665 1.00 94.75 84 GLN A N 1
ATOM 700 C CA . GLN A 1 84 ? 9.722 -7.005 -8.238 1.00 94.75 84 GLN A CA 1
ATOM 701 C C . GLN A 1 84 ? 9.022 -5.814 -7.571 1.00 94.75 84 GLN A C 1
ATOM 703 O O . GLN A 1 84 ? 9.067 -4.691 -8.071 1.00 94.75 84 GLN A O 1
ATOM 708 N N . GLY A 1 85 ? 8.405 -6.068 -6.415 1.00 94.62 85 GLY A N 1
ATOM 709 C CA . GLY A 1 85 ? 7.815 -5.050 -5.547 1.00 94.62 85 GLY A CA 1
ATOM 710 C C . GLY A 1 85 ? 8.662 -4.804 -4.301 1.00 94.62 85 GLY A C 1
ATOM 711 O O . GLY A 1 85 ? 9.233 -5.733 -3.729 1.00 94.62 85 GLY A O 1
ATOM 712 N N . HIS A 1 86 ? 8.744 -3.545 -3.881 1.00 95.06 86 HIS A N 1
ATOM 713 C CA . HIS A 1 86 ? 9.521 -3.107 -2.729 1.00 95.06 86 HIS A CA 1
ATOM 714 C C . HIS A 1 86 ? 8.638 -2.342 -1.746 1.00 95.06 86 HIS A C 1
ATOM 716 O O . HIS A 1 86 ? 7.941 -1.400 -2.119 1.00 95.06 86 HIS A O 1
ATOM 722 N N . ILE A 1 87 ? 8.711 -2.737 -0.476 1.00 92.88 87 ILE A N 1
ATOM 723 C CA . ILE A 1 87 ? 7.993 -2.102 0.627 1.00 92.88 87 ILE A CA 1
ATOM 724 C C . ILE A 1 87 ? 9.006 -1.796 1.720 1.00 92.88 87 ILE A C 1
ATOM 726 O O . ILE A 1 87 ? 9.742 -2.686 2.158 1.00 92.88 87 ILE A O 1
ATOM 730 N N . TRP A 1 88 ? 9.027 -0.550 2.183 1.00 92.19 88 TRP A N 1
ATOM 731 C CA . TRP A 1 88 ? 9.724 -0.195 3.409 1.00 92.19 88 TRP A CA 1
ATOM 732 C C . TRP A 1 88 ? 8.711 -0.079 4.548 1.00 92.19 88 TRP A C 1
ATOM 734 O O . TRP A 1 88 ? 7.958 0.882 4.642 1.00 92.19 88 TRP A O 1
ATOM 744 N N . ALA A 1 89 ? 8.681 -1.088 5.421 1.00 88.50 89 ALA A N 1
ATOM 745 C CA . ALA A 1 89 ? 7.797 -1.110 6.584 1.00 88.50 89 ALA A CA 1
ATOM 746 C C . ALA A 1 89 ? 8.317 -0.175 7.693 1.00 88.50 89 ALA A C 1
ATOM 748 O O . ALA A 1 89 ? 8.899 -0.631 8.682 1.00 88.50 89 ALA A O 1
ATOM 749 N N . CYS A 1 90 ? 8.128 1.129 7.505 1.00 88.19 90 CYS A N 1
ATOM 750 C CA . CYS A 1 90 ? 8.457 2.174 8.466 1.00 88.19 90 CYS A CA 1
ATOM 751 C C . CYS A 1 90 ? 7.152 2.840 8.928 1.00 88.19 90 CYS A C 1
ATOM 753 O O . CYS A 1 90 ? 6.443 3.374 8.080 1.00 88.19 90 CYS A O 1
ATOM 755 N N . PRO A 1 91 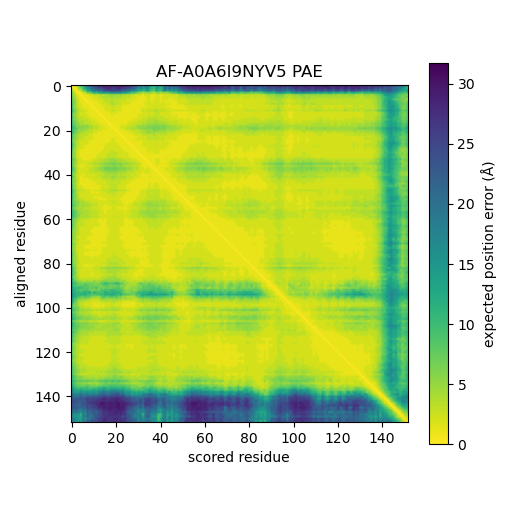? 6.779 2.763 10.218 1.00 83.62 91 PRO A N 1
ATOM 756 C CA . PRO A 1 91 ? 5.679 3.574 10.725 1.00 83.62 91 PRO A CA 1
ATOM 757 C C . PRO A 1 91 ? 6.103 5.053 10.803 1.00 83.62 91 PRO A C 1
ATOM 759 O O . PRO A 1 91 ? 7.306 5.319 10.935 1.00 83.62 91 PRO A O 1
ATOM 762 N N . PRO A 1 92 ? 5.146 5.999 10.752 1.00 84.94 92 PRO A N 1
ATOM 763 C CA . PRO A 1 92 ? 5.431 7.412 10.982 1.00 84.94 92 PRO A CA 1
ATOM 764 C C . PRO A 1 92 ? 5.980 7.645 12.394 1.00 84.94 92 PRO A C 1
ATOM 766 O O . PRO A 1 92 ? 5.726 6.853 13.313 1.00 84.94 92 PRO A O 1
ATOM 769 N N . SER A 1 93 ? 6.755 8.719 12.558 1.00 84.50 93 SER A N 1
ATOM 770 C CA . SER A 1 93 ? 7.167 9.183 13.884 1.00 84.50 93 SER A CA 1
ATOM 771 C C . SER A 1 93 ? 5.960 9.754 14.629 1.00 84.50 93 SER A C 1
ATOM 773 O O . SER A 1 93 ? 4.919 10.043 14.042 1.00 84.50 93 SER A O 1
ATOM 775 N N . GLU A 1 94 ? 6.081 9.912 15.943 1.00 79.50 94 GLU A N 1
ATOM 776 C CA . GLU A 1 94 ? 5.034 10.553 16.736 1.00 79.50 94 GLU A CA 1
ATOM 777 C C . GLU A 1 94 ? 4.821 12.002 16.268 1.00 79.50 94 GLU A C 1
ATOM 779 O O . GLU A 1 94 ? 5.769 12.782 16.239 1.00 79.50 94 GLU A O 1
ATOM 784 N N . GLY A 1 95 ? 3.585 12.335 15.883 1.00 77.62 95 GLY A N 1
ATOM 785 C CA . GLY A 1 95 ? 3.217 13.650 15.345 1.00 77.62 95 GLY A CA 1
ATOM 786 C C . GLY A 1 95 ? 3.402 13.823 13.831 1.00 77.62 95 GLY A C 1
ATOM 787 O O . GLY A 1 95 ? 2.993 14.858 13.313 1.00 77.62 95 GLY A O 1
ATOM 788 N N . ASP A 1 96 ? 3.960 12.834 13.123 1.00 85.94 96 ASP A N 1
ATOM 789 C CA . ASP A 1 96 ? 4.075 12.861 11.661 1.00 85.94 96 ASP A CA 1
ATOM 790 C C . ASP A 1 96 ? 2.843 12.219 10.999 1.00 85.94 96 ASP A C 1
ATOM 792 O O . ASP A 1 96 ? 2.457 11.098 11.337 1.00 85.94 96 ASP A O 1
ATOM 796 N N . ASP A 1 97 ? 2.296 12.886 9.983 1.00 89.19 97 ASP A N 1
ATOM 797 C CA . ASP A 1 97 ? 1.267 12.347 9.091 1.00 89.19 97 ASP A CA 1
ATOM 798 C C . ASP A 1 97 ? 1.890 12.035 7.720 1.00 89.19 97 ASP A C 1
ATOM 800 O O . ASP A 1 97 ? 2.617 12.861 7.162 1.00 89.19 97 ASP A O 1
ATOM 804 N N . TYR A 1 98 ? 1.624 10.853 7.150 1.00 90.25 98 TYR A N 1
ATOM 805 C CA . TYR A 1 98 ? 2.152 10.505 5.823 1.00 90.25 98 TYR A CA 1
ATOM 806 C C . TYR A 1 98 ? 1.319 11.096 4.689 1.00 90.25 98 TYR A C 1
ATOM 808 O O . TYR A 1 98 ? 1.885 11.663 3.756 1.00 90.25 98 TYR A O 1
ATOM 816 N N . ILE A 1 99 ? -0.004 10.938 4.739 1.00 96.25 99 ILE A N 1
ATOM 817 C CA . ILE A 1 99 ? -0.918 11.418 3.695 1.00 96.25 99 ILE A CA 1
ATOM 818 C C . ILE A 1 99 ? -2.093 12.167 4.321 1.00 96.25 99 ILE A C 1
ATOM 820 O O . ILE A 1 99 ? -2.428 13.259 3.866 1.00 96.25 99 ILE A O 1
ATOM 824 N N . PHE A 1 100 ? -2.731 11.599 5.348 1.00 95.88 100 PHE A N 1
ATOM 825 C CA . PHE A 1 100 ? -3.917 12.200 5.951 1.00 95.88 100 PHE A CA 1
ATOM 826 C C . PHE A 1 100 ? -3.534 13.095 7.120 1.00 95.88 100 PHE A C 1
ATOM 828 O O . PHE A 1 100 ? -3.032 12.624 8.134 1.00 95.88 100 PHE A O 1
ATOM 835 N N . HIS A 1 101 ? -3.800 14.390 6.981 1.00 95.12 101 HIS A N 1
ATOM 836 C CA . HIS A 1 101 ? -3.532 15.347 8.043 1.00 95.12 101 HIS A CA 1
ATOM 837 C C . HIS A 1 101 ? -4.458 15.132 9.250 1.00 95.12 101 HIS A C 1
ATOM 839 O O . HIS A 1 101 ? -5.673 15.025 9.079 1.00 95.12 101 HIS A O 1
ATOM 845 N N . CYS A 1 102 ? -3.885 15.160 10.457 1.00 92.44 102 CYS A N 1
ATOM 846 C CA . CYS A 1 102 ? -4.578 15.045 11.741 1.00 92.44 102 CYS A CA 1
ATOM 847 C C . CYS A 1 102 ? -5.363 13.736 11.908 1.00 92.44 102 CYS A C 1
ATOM 849 O O . CYS A 1 102 ? -6.595 13.703 11.864 1.00 92.44 102 CYS A O 1
ATOM 851 N N . HIS A 1 103 ? -4.640 12.652 12.187 1.00 94.44 103 HIS A N 1
ATOM 852 C CA . HIS A 1 103 ? -5.250 11.374 12.542 1.00 94.44 103 HIS A CA 1
ATOM 853 C C . HIS A 1 103 ? -6.154 11.451 13.793 1.00 94.44 103 HIS A C 1
ATOM 855 O O . HIS A 1 103 ? -5.861 12.205 14.727 1.00 94.44 103 HIS A O 1
ATOM 861 N N . PRO A 1 104 ? -7.221 10.626 13.873 1.00 93.81 104 PRO A N 1
ATOM 862 C CA . PRO A 1 104 ? -8.041 10.505 15.076 1.00 93.81 104 PRO A CA 1
ATOM 863 C C . PRO A 1 104 ? -7.190 10.160 16.302 1.00 93.81 104 PRO A C 1
ATOM 865 O O . PRO A 1 104 ? -6.328 9.284 16.240 1.00 93.81 104 PRO A O 1
ATOM 868 N N . GLN A 1 105 ? -7.447 10.811 17.438 1.00 91.81 105 GLN A N 1
ATOM 869 C CA . GLN A 1 105 ? -6.622 10.659 18.647 1.00 91.81 105 GLN A CA 1
ATOM 870 C C . GLN A 1 105 ? -6.594 9.219 19.191 1.00 91.81 105 GLN A C 1
ATOM 872 O O . GLN A 1 105 ? -5.624 8.801 19.822 1.00 91.81 105 GLN A O 1
ATOM 877 N N . ASP A 1 106 ? -7.645 8.436 18.945 1.00 94.00 106 ASP A N 1
ATOM 878 C CA . ASP A 1 106 ? -7.742 7.031 19.341 1.00 94.00 106 ASP A CA 1
ATOM 879 C C . ASP A 1 106 ? -7.172 6.057 18.283 1.00 94.00 106 ASP A C 1
ATOM 881 O O . ASP A 1 106 ? -7.060 4.845 18.531 1.00 94.00 106 ASP A O 1
ATOM 885 N N . GLN A 1 107 ? -6.746 6.562 17.119 1.00 94.75 107 GLN A N 1
ATOM 886 C CA . GLN A 1 107 ? -6.055 5.788 16.096 1.00 94.75 107 GLN A CA 1
ATOM 887 C C . GLN A 1 107 ? -4.582 5.573 16.469 1.00 94.75 107 GLN A C 1
ATOM 889 O O . GLN A 1 107 ? -3.709 6.413 16.284 1.00 94.75 107 GLN A O 1
ATOM 894 N N . LYS A 1 108 ? -4.278 4.369 16.959 1.00 91.69 108 LYS A N 1
ATOM 895 C CA . LYS A 1 108 ? -2.913 3.989 17.349 1.00 91.69 108 LYS A CA 1
ATOM 896 C C . LYS A 1 108 ? -2.018 3.723 16.136 1.00 91.69 108 LYS A C 1
ATOM 898 O O . LYS A 1 108 ? -2.305 2.815 15.352 1.00 91.69 108 LYS A O 1
ATOM 903 N N . ILE A 1 109 ? -0.868 4.392 16.082 1.00 90.88 109 ILE A N 1
ATOM 904 C CA . ILE A 1 109 ? 0.213 4.088 15.135 1.00 90.88 109 ILE A CA 1
ATOM 905 C C . ILE A 1 109 ? 0.844 2.726 15.502 1.00 90.88 109 ILE A C 1
ATOM 907 O O . ILE A 1 109 ? 1.188 2.482 16.667 1.00 90.88 109 ILE A O 1
ATOM 911 N N . PRO A 1 110 ? 0.983 1.777 14.555 1.00 90.44 110 PRO A N 1
ATOM 912 C CA . PRO A 1 110 ? 1.578 0.478 14.842 1.00 90.44 110 PRO A CA 1
ATOM 913 C C . PRO A 1 110 ? 3.084 0.598 15.106 1.00 90.44 110 PRO A C 1
ATOM 915 O O . PRO A 1 110 ? 3.826 1.205 14.342 1.00 90.44 110 PRO A O 1
ATOM 918 N N . LYS A 1 111 ? 3.575 -0.083 16.149 1.00 91.12 111 LYS A N 1
ATOM 919 C CA . LYS A 1 111 ? 5.022 -0.247 16.370 1.00 91.12 111 LYS A CA 1
ATOM 920 C C . LYS A 1 111 ? 5.666 -1.027 15.207 1.00 91.12 111 LYS A C 1
ATOM 922 O O . LYS A 1 111 ? 4.992 -1.887 14.630 1.00 91.12 111 LYS A O 1
ATOM 927 N N . PRO A 1 112 ? 6.976 -0.855 14.928 1.00 89.69 112 PRO A N 1
ATOM 928 C CA . PRO A 1 112 ? 7.644 -1.479 13.780 1.00 89.69 112 PRO A CA 1
ATOM 929 C C . PRO A 1 112 ? 7.404 -2.989 13.629 1.00 89.69 112 PRO A C 1
ATOM 931 O O . PRO A 1 112 ? 7.081 -3.452 12.540 1.00 89.69 112 PRO A O 1
ATOM 934 N N . LYS A 1 113 ? 7.475 -3.762 14.723 1.00 91.06 113 LYS A N 1
ATOM 935 C CA . LYS A 1 113 ? 7.218 -5.215 14.701 1.00 91.06 113 LYS A CA 1
ATOM 936 C C . LYS A 1 113 ? 5.794 -5.550 14.236 1.00 91.06 113 LYS A C 1
ATOM 938 O O . LYS A 1 113 ? 5.612 -6.426 13.398 1.00 91.06 113 LYS A O 1
ATOM 943 N N . ARG A 1 114 ? 4.794 -4.814 14.732 1.00 93.25 114 ARG A N 1
ATOM 944 C CA . ARG A 1 114 ? 3.386 -5.014 14.362 1.00 93.25 114 ARG A CA 1
ATOM 945 C C . ARG A 1 114 ? 3.144 -4.676 12.893 1.00 93.25 114 ARG A C 1
ATOM 947 O O . ARG A 1 114 ? 2.406 -5.394 12.230 1.00 93.25 114 ARG A O 1
ATOM 954 N N . LEU A 1 115 ? 3.774 -3.615 12.383 1.00 92.75 115 LEU A N 1
ATOM 955 C CA . LEU A 1 115 ? 3.676 -3.243 10.969 1.00 92.75 115 LEU A CA 1
ATOM 956 C C . LEU A 1 115 ? 4.339 -4.291 10.059 1.00 92.75 115 LEU A C 1
ATOM 958 O O . LEU A 1 115 ? 3.788 -4.650 9.023 1.00 92.75 115 LEU A O 1
ATOM 962 N N . GLN A 1 116 ? 5.488 -4.836 10.462 1.00 92.25 116 GLN A N 1
ATOM 963 C CA . GLN A 1 116 ? 6.139 -5.928 9.731 1.00 92.25 116 GLN A CA 1
ATOM 964 C C . GLN A 1 116 ? 5.268 -7.190 9.684 1.00 92.25 116 GLN A C 1
ATOM 966 O O . GLN A 1 116 ? 5.137 -7.802 8.627 1.00 92.25 116 GLN A O 1
ATOM 971 N N . GLU A 1 117 ? 4.652 -7.571 10.805 1.00 95.56 117 GLU A N 1
ATOM 972 C CA . GLU A 1 117 ? 3.712 -8.698 10.864 1.00 95.56 117 GLU A CA 1
ATOM 973 C C . GLU A 1 117 ? 2.455 -8.446 10.023 1.00 95.56 117 GLU A C 1
ATOM 975 O O . GLU A 1 117 ? 1.942 -9.371 9.398 1.00 95.56 117 GLU A O 1
ATOM 980 N N . TRP A 1 118 ? 1.979 -7.200 9.972 1.00 96.81 118 TRP A N 1
ATOM 981 C CA . TRP A 1 118 ? 0.850 -6.798 9.137 1.00 96.81 118 TRP A CA 1
ATOM 982 C C . TRP A 1 118 ? 1.146 -7.018 7.647 1.00 96.81 118 TRP A C 1
ATOM 984 O O . TRP A 1 118 ? 0.416 -7.751 6.983 1.00 96.81 118 TRP A O 1
ATOM 994 N N . TYR A 1 119 ? 2.282 -6.509 7.153 1.00 96.75 119 TYR A N 1
ATOM 995 C CA . TYR A 1 119 ? 2.714 -6.764 5.775 1.00 96.75 119 TYR A CA 1
ATOM 996 C C . TYR A 1 119 ? 2.976 -8.246 5.512 1.00 96.75 119 TYR A C 1
ATOM 998 O O . TYR A 1 119 ? 2.631 -8.734 4.443 1.00 96.75 119 TYR A O 1
ATOM 1006 N N . ARG A 1 120 ? 3.547 -8.982 6.474 1.00 95.94 120 ARG A N 1
ATOM 1007 C CA . ARG A 1 120 ? 3.770 -10.425 6.321 1.00 95.94 120 ARG A CA 1
ATOM 1008 C C . ARG A 1 120 ? 2.460 -11.167 6.067 1.00 95.94 120 ARG A C 1
ATOM 1010 O O . ARG A 1 120 ? 2.379 -11.899 5.094 1.00 95.94 120 ARG A O 1
ATOM 1017 N N . LYS A 1 121 ? 1.420 -10.897 6.863 1.00 97.88 121 LYS A N 1
ATOM 1018 C CA . LYS A 1 121 ? 0.088 -11.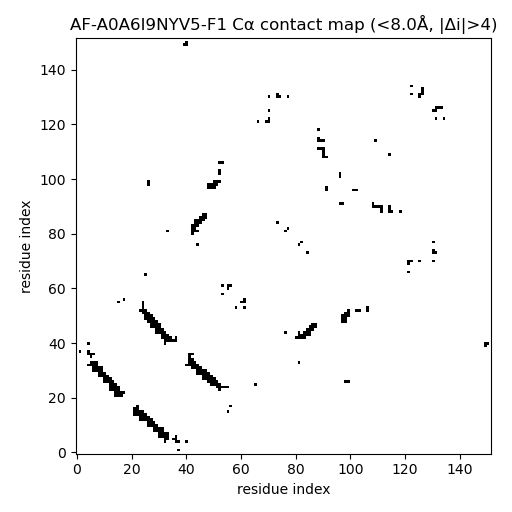495 6.668 1.00 97.88 121 LYS A CA 1
ATOM 1019 C C . LYS A 1 121 ? -0.503 -11.175 5.293 1.00 97.88 121 LYS A C 1
ATOM 1021 O O . LYS A 1 121 ? -1.111 -12.045 4.679 1.00 97.88 121 LYS A O 1
ATOM 1026 N N . MET A 1 122 ? -0.326 -9.943 4.814 1.00 98.06 122 MET A N 1
ATOM 1027 C CA . MET A 1 122 ? -0.747 -9.548 3.465 1.00 98.06 122 MET A CA 1
ATOM 1028 C C . MET A 1 122 ? 0.004 -10.345 2.384 1.00 98.06 122 MET A C 1
ATOM 1030 O O . MET A 1 122 ? -0.620 -10.907 1.486 1.00 98.06 122 MET A O 1
ATOM 1034 N N . LEU A 1 123 ? 1.331 -10.456 2.500 1.00 97.12 123 LEU A N 1
ATOM 1035 C CA . LEU A 1 123 ? 2.170 -11.185 1.543 1.00 97.12 123 LEU A CA 1
ATOM 1036 C C . LEU A 1 123 ? 1.916 -12.701 1.575 1.00 97.12 123 LEU A C 1
ATOM 1038 O O . LEU A 1 123 ? 1.924 -13.329 0.521 1.00 97.12 123 LEU A O 1
ATOM 1042 N N . ASP A 1 124 ? 1.641 -13.277 2.749 1.00 97.56 124 ASP A N 1
ATOM 1043 C CA . ASP A 1 124 ? 1.263 -14.688 2.905 1.00 97.56 124 ASP A CA 1
ATOM 1044 C C . ASP A 1 124 ? -0.041 -14.996 2.158 1.00 97.56 124 ASP A C 1
ATOM 1046 O O . ASP A 1 124 ? -0.124 -15.996 1.444 1.00 97.56 124 ASP A O 1
ATOM 1050 N N . LYS A 1 125 ? -1.040 -14.104 2.250 1.00 98.12 125 LYS A N 1
ATOM 1051 C CA . LYS A 1 125 ? -2.279 -14.215 1.467 1.00 98.12 125 LYS A CA 1
ATOM 1052 C C . LYS A 1 125 ? -1.997 -14.138 -0.036 1.00 98.12 125 LYS A C 1
ATOM 1054 O O . LYS A 1 125 ? -2.425 -15.014 -0.781 1.00 98.12 125 LYS A O 1
ATOM 1059 N N . ALA A 1 126 ? -1.223 -13.147 -0.480 1.00 97.00 126 ALA A N 1
ATOM 1060 C CA . ALA A 1 126 ? -0.861 -12.997 -1.893 1.00 97.00 126 ALA A CA 1
ATOM 1061 C C . ALA A 1 126 ? -0.077 -14.203 -2.445 1.00 97.00 126 ALA A C 1
ATOM 1063 O O . ALA A 1 126 ? -0.205 -14.553 -3.619 1.00 97.00 126 ALA A O 1
ATOM 1064 N N . PHE A 1 127 ? 0.753 -14.835 -1.612 1.00 95.81 127 PHE A N 1
ATOM 1065 C CA . PHE A 1 127 ? 1.463 -16.064 -1.953 1.00 95.81 127 PHE A CA 1
ATOM 1066 C C . PHE A 1 127 ? 0.496 -17.248 -2.085 1.00 95.81 127 PHE A C 1
ATOM 1068 O O . PHE A 1 127 ? 0.536 -17.959 -3.090 1.00 95.81 127 PHE A O 1
ATOM 1075 N N . ALA A 1 128 ? -0.420 -17.426 -1.127 1.00 97.75 128 ALA A N 1
ATOM 1076 C CA . ALA A 1 128 ? -1.444 -18.473 -1.180 1.00 97.75 128 ALA A CA 1
ATOM 1077 C C . ALA A 1 128 ? -2.342 -18.354 -2.429 1.00 97.75 128 ALA A C 1
ATOM 1079 O O . ALA A 1 128 ? -2.686 -19.361 -3.046 1.00 97.75 128 ALA A O 1
ATOM 1080 N N . GLU A 1 129 ? -2.645 -17.126 -2.855 1.00 96.75 129 GLU A N 1
ATOM 1081 C CA . GLU A 1 129 ? -3.422 -16.814 -4.064 1.00 96.75 129 GLU A CA 1
ATOM 1082 C C . GLU A 1 129 ? -2.594 -16.858 -5.363 1.00 96.75 129 GLU A C 1
ATOM 1084 O O . GLU A 1 129 ? -3.105 -16.559 -6.441 1.00 96.75 129 GLU A O 1
ATOM 1089 N N . ARG A 1 130 ? -1.313 -17.257 -5.297 1.00 95.81 130 ARG A N 1
ATOM 1090 C CA . ARG A 1 130 ? -0.375 -17.352 -6.439 1.00 95.81 130 ARG A CA 1
ATOM 1091 C C . ARG A 1 130 ? -0.131 -16.024 -7.167 1.00 95.81 130 ARG A C 1
ATOM 1093 O O . ARG A 1 130 ? 0.343 -15.986 -8.311 1.00 95.81 130 ARG A O 1
ATOM 1100 N N . ILE A 1 131 ? -0.396 -14.914 -6.489 1.00 93.75 131 ILE A N 1
ATOM 1101 C CA . ILE A 1 131 ? -0.086 -13.569 -6.967 1.00 93.75 131 ILE A CA 1
ATOM 1102 C C . ILE A 1 131 ? 1.416 -13.333 -6.812 1.00 93.75 131 ILE A C 1
ATOM 1104 O O . ILE A 1 131 ? 2.079 -12.956 -7.779 1.00 93.75 131 ILE A O 1
ATOM 1108 N N . LEU A 1 132 ? 1.988 -13.672 -5.657 1.00 92.44 132 LEU A N 1
ATOM 1109 C CA . LEU A 1 132 ? 3.435 -13.646 -5.429 1.00 92.44 132 LEU A CA 1
ATOM 1110 C C . LEU A 1 132 ? 4.062 -15.030 -5.599 1.00 92.44 132 LEU A C 1
ATOM 1112 O O . LEU A 1 132 ? 3.469 -16.036 -5.229 1.00 92.44 132 LEU A O 1
ATOM 1116 N N . HIS A 1 133 ? 5.285 -15.068 -6.135 1.00 91.31 133 HIS A N 1
ATOM 1117 C CA . HIS A 1 133 ? 6.075 -16.301 -6.223 1.00 91.31 133 HIS A CA 1
ATOM 1118 C C . HIS A 1 133 ? 6.916 -16.550 -4.961 1.00 91.31 133 HIS A C 1
ATOM 1120 O O . HIS A 1 133 ? 7.115 -17.691 -4.578 1.00 91.31 133 HIS A O 1
ATOM 1126 N N . ASP A 1 134 ? 7.471 -15.501 -4.352 1.00 91.88 134 ASP A N 1
ATOM 1127 C CA . ASP A 1 134 ? 8.235 -15.538 -3.097 1.00 91.88 134 ASP A CA 1
ATOM 1128 C C . ASP A 1 134 ? 8.353 -14.099 -2.563 1.00 91.88 134 ASP A C 1
ATOM 1130 O O . ASP A 1 134 ? 8.178 -13.133 -3.316 1.00 91.88 134 ASP A O 1
ATOM 1134 N N . TYR A 1 135 ? 8.684 -13.935 -1.285 1.00 91.25 135 TYR A N 1
ATOM 1135 C CA . TYR A 1 135 ? 9.089 -12.655 -0.719 1.00 91.25 135 TYR A CA 1
ATOM 1136 C C . TYR A 1 135 ? 10.192 -12.845 0.328 1.00 91.25 135 TYR A C 1
ATOM 1138 O O . TYR A 1 135 ? 10.199 -13.779 1.123 1.00 91.25 135 TYR A O 1
ATOM 1146 N N . LYS A 1 136 ? 11.144 -11.907 0.364 1.00 88.44 136 LYS A N 1
ATOM 1147 C CA . LYS A 1 136 ? 12.266 -11.940 1.312 1.00 88.44 136 LYS A CA 1
ATOM 1148 C C . LYS A 1 136 ? 12.253 -10.702 2.184 1.00 88.44 136 LYS A C 1
ATOM 1150 O O . LYS A 1 136 ? 12.353 -9.581 1.689 1.00 88.44 136 LYS A O 1
ATOM 1155 N N . VAL A 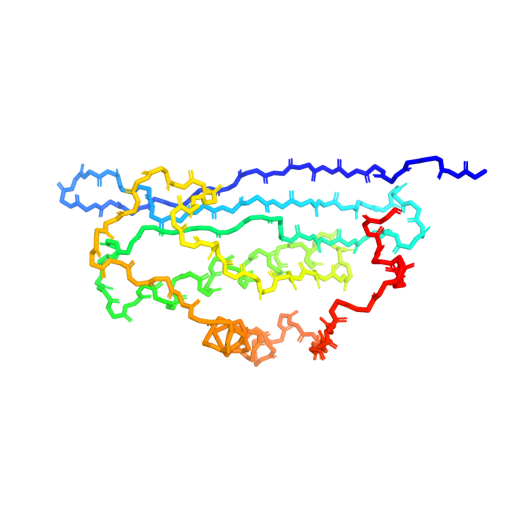1 137 ? 12.198 -10.906 3.496 1.00 80.19 137 VAL A N 1
ATOM 1156 C CA . VAL A 1 137 ? 12.322 -9.819 4.470 1.00 80.19 137 VAL A CA 1
ATOM 1157 C C . VAL A 1 137 ? 13.804 -9.534 4.700 1.00 80.19 137 VAL A C 1
ATOM 1159 O O . VAL A 1 137 ? 14.540 -10.388 5.186 1.00 80.19 137 VAL A O 1
ATOM 1162 N N . ARG A 1 138 ? 14.255 -8.321 4.367 1.00 77.62 138 ARG A N 1
ATOM 1163 C CA . ARG A 1 138 ? 15.603 -7.847 4.711 1.00 77.62 138 ARG A CA 1
ATOM 1164 C C . ARG A 1 138 ? 15.520 -6.920 5.918 1.00 77.62 138 ARG A C 1
ATOM 1166 O O . ARG A 1 138 ? 14.965 -5.830 5.822 1.00 77.62 138 ARG A O 1
ATOM 1173 N N . ILE A 1 139 ? 16.103 -7.333 7.042 1.00 63.84 139 ILE A N 1
ATOM 1174 C CA . ILE A 1 139 ? 16.277 -6.460 8.207 1.00 63.84 139 ILE A CA 1
ATOM 1175 C C . ILE A 1 139 ? 17.534 -5.628 7.969 1.00 63.84 139 ILE A C 1
ATOM 1177 O O . ILE A 1 139 ? 18.647 -6.152 7.982 1.00 63.84 139 ILE A O 1
ATOM 1181 N N . ARG A 1 140 ? 17.367 -4.325 7.739 1.00 58.41 140 ARG A N 1
ATOM 1182 C CA . ARG A 1 140 ? 18.488 -3.391 7.619 1.00 58.41 140 ARG A CA 1
ATOM 1183 C C . ARG A 1 140 ? 18.542 -2.532 8.878 1.00 58.41 140 ARG A C 1
ATOM 1185 O O . ARG A 1 140 ? 17.748 -1.616 9.050 1.00 58.41 140 ARG A O 1
ATOM 1192 N N . ILE A 1 141 ? 19.487 -2.836 9.765 1.00 45.97 141 ILE A N 1
ATOM 1193 C CA . ILE A 1 141 ? 19.930 -1.889 10.795 1.00 45.97 141 ILE A CA 1
ATOM 1194 C C . ILE A 1 141 ? 20.626 -0.763 10.025 1.00 45.97 141 ILE A C 1
ATOM 1196 O O . ILE A 1 141 ? 21.423 -1.073 9.137 1.00 45.97 141 ILE A O 1
ATOM 1200 N N . ARG A 1 142 ? 20.312 0.512 10.298 1.00 40.28 142 ARG A N 1
ATOM 1201 C CA . ARG A 1 142 ? 20.992 1.688 9.713 1.00 40.28 142 ARG A CA 1
ATOM 1202 C C . ARG A 1 142 ? 22.508 1.631 10.003 1.00 40.28 142 ARG A C 1
ATOM 1204 O O . ARG A 1 142 ? 23.008 2.319 10.881 1.00 40.28 142 ARG A O 1
ATOM 1211 N N . LYS A 1 143 ? 23.264 0.795 9.292 1.00 28.59 143 LYS A N 1
ATOM 1212 C CA . LYS A 1 143 ? 24.720 0.888 9.183 1.00 28.59 143 LYS A CA 1
ATOM 1213 C C . LYS A 1 143 ? 25.011 1.825 8.018 1.00 28.59 143 LYS A C 1
ATOM 1215 O O . LYS A 1 143 ? 24.351 1.736 6.984 1.00 28.59 143 LYS A O 1
ATOM 1220 N N . ARG A 1 144 ? 25.969 2.731 8.237 1.00 30.88 144 ARG A N 1
ATOM 1221 C CA . ARG A 1 144 ? 26.440 3.852 7.394 1.00 30.88 144 ARG A CA 1
ATOM 1222 C C . ARG A 1 144 ? 27.007 3.444 6.019 1.00 30.88 144 ARG A C 1
ATOM 1224 O O . ARG A 1 144 ? 27.928 4.067 5.511 1.00 30.88 144 ARG A O 1
ATOM 1231 N N . SER A 1 145 ? 26.472 2.402 5.404 1.00 26.47 145 SER A N 1
ATOM 1232 C CA . SER A 1 145 ? 26.866 1.926 4.088 1.00 26.47 145 SER A CA 1
ATOM 1233 C C . SER A 1 145 ? 25.650 2.062 3.184 1.00 26.47 145 SER A C 1
ATOM 1235 O O . SER A 1 145 ? 24.646 1.358 3.362 1.00 26.47 145 SER A O 1
ATOM 1237 N N . VAL A 1 146 ? 25.729 2.994 2.236 1.00 30.02 146 VAL A N 1
ATOM 1238 C CA . VAL A 1 146 ? 24.801 3.130 1.112 1.00 30.02 146 VAL A CA 1
ATOM 1239 C C . VAL A 1 146 ? 24.956 1.878 0.245 1.00 30.02 146 VAL A C 1
ATOM 1241 O O . VAL A 1 146 ? 25.613 1.873 -0.782 1.00 30.02 146 VAL A O 1
ATOM 1244 N N . VAL A 1 147 ? 24.392 0.749 0.678 1.00 33.91 147 VAL A N 1
ATOM 1245 C CA . VAL A 1 147 ? 23.952 -0.261 -0.282 1.00 33.91 147 VAL A CA 1
ATOM 1246 C C . VAL A 1 147 ? 22.894 0.460 -1.091 1.00 33.91 147 VAL A C 1
ATOM 1248 O O . VAL A 1 147 ? 21.869 0.827 -0.495 1.00 33.91 147 VAL A O 1
ATOM 1251 N N . MET A 1 148 ? 23.184 0.690 -2.376 1.00 35.28 148 MET A N 1
ATOM 1252 C CA . MET A 1 148 ? 22.192 1.042 -3.380 1.00 35.28 148 MET A CA 1
ATOM 1253 C C . MET A 1 148 ? 21.029 0.068 -3.184 1.00 35.28 148 MET A C 1
ATOM 1255 O O . MET A 1 148 ? 21.063 -1.091 -3.598 1.00 35.28 148 MET A O 1
ATOM 1259 N N . LEU A 1 149 ? 19.992 0.523 -2.476 1.00 46.41 149 LEU A N 1
ATOM 1260 C CA . LEU A 1 149 ? 18.661 0.097 -2.862 1.00 46.41 149 LEU A CA 1
ATOM 1261 C C . LEU A 1 149 ? 18.560 0.477 -4.344 1.00 46.41 149 LEU A C 1
ATOM 1263 O O . LEU A 1 149 ? 19.224 1.434 -4.739 1.00 46.41 149 LEU A O 1
ATOM 1267 N N . PRO A 1 150 ? 17.763 -0.216 -5.163 1.00 50.81 150 PRO A N 1
ATOM 1268 C CA . PRO A 1 150 ? 17.550 0.240 -6.535 1.00 50.81 150 PRO A CA 1
ATOM 1269 C C . PRO A 1 150 ? 17.265 1.767 -6.603 1.00 50.81 150 PRO A C 1
ATOM 1271 O O . PRO A 1 150 ? 17.631 2.465 -7.529 1.00 50.81 150 PRO A O 1
ATOM 1274 N N . PHE A 1 151 ? 16.725 2.346 -5.539 1.00 51.25 151 PHE A N 1
ATOM 1275 C CA . PHE A 1 151 ? 16.361 3.755 -5.417 1.00 51.25 151 PHE A CA 1
ATOM 1276 C C . PHE A 1 151 ? 17.503 4.726 -5.030 1.00 51.25 151 PHE A C 1
ATOM 1278 O O . PHE A 1 151 ? 17.231 5.686 -4.313 1.00 51.25 151 PHE A O 1
ATOM 1285 N N . GLY A 1 152 ? 18.756 4.464 -5.427 1.00 41.28 152 GLY A N 1
ATOM 1286 C CA . GLY A 1 152 ? 19.920 5.336 -5.187 1.00 41.28 152 GLY A CA 1
ATOM 1287 C C . GLY A 1 152 ? 20.486 5.925 -6.468 1.00 41.28 152 GLY A C 1
ATOM 1288 O O . GLY A 1 152 ? 20.658 5.135 -7.420 1.00 41.28 152 GLY A O 1
#

Organism: NCBI:txid8208

Radius of gyration: 16.64 Å; Cα contacts (8 Å, |Δi|>4): 190; chains: 1; bounding box: 52×34×40 Å

Nearest PDB structures (foldseek):
  8han-assembly1_K  TM=9.979E-01  e=1.855E-21  Homo sapiens
  6pf1-assembly1_A  TM=9.989E-01  e=4.434E-21  Homo sapiens
  5kj2-assembly1_A  TM=9.951E-01  e=4.434E-21  Homo sapiens
  8hag-assembly1_K  TM=9.959E-01  e=4.434E-21  Homo sapiens
  7ss8-assembly1_A  TM=9.922E-01  e=5.344E-21  Homo sapiens

InterPro domains:
  IPR013178 Histone acetyltransferase Rtt109/CBP [PF08214] (3-142)
  IPR013178 Histone acetyltransferase Rtt109/CBP [PTHR13808] (1-136)
  IPR013178 Histone acetyltransferase Rtt109/CBP [SM01250] (1-152)
  IPR031162 CBP/p300-type histone acetyltransferase domain [PS51727] (1-152)

pLDDT: mean 89.2, std 16.89, range [26.47, 98.69]

Solvent-accessible surface area (backbone atoms only — not comparable to full-atom values): 9454 Å² total; per-residue (Å²): 129,84,91,70,77,59,61,48,76,49,78,48,74,45,70,47,77,54,98,90,40,82,39,79,33,37,40,37,32,36,40,39,19,44,80,90,17,57,86,83,34,40,20,27,36,35,53,76,45,71,37,71,50,90,78,46,85,60,65,88,47,41,66,57,52,57,36,48,56,54,44,50,51,55,42,50,42,43,75,75,62,38,78,47,81,44,76,73,77,69,59,73,58,93,93,54,63,87,72,60,78,80,71,60,90,87,63,76,82,58,54,56,69,58,44,47,52,52,53,46,56,42,51,53,50,30,38,75,71,64,65,40,93,78,86,81,89,79,88,77,76,95,58,99,62,85,70,72,51,68,90,104

Secondary structure (DSSP, 8-state):
-------EEEEEEEEEEETTEEEEEEEEEEEEE-TTSPTTTTTEEEEEEEEE-TT-SSTTTHHHHHHHHHHHHHHHHHHTT--EEEE---PPPTT--SSSSS--TT-PPPPHHHHHHHHHHHHHHHHHTTS-S----------S-----TT-